Protein AF-A0ABD2MQ27-F1 (afdb_monomer_lite)

pLDDT: mean 92.18, std 5.25, range [60.75, 96.31]

Sequence (114 aa):
MDTLLSDQLNEWDAKPPVPSKAFRNISRHIIKLHEAVSSVLPSDQVSYLYETVHKNFKSALRAQLMKLNIQNNGGPQHGLVTTEITFYLQTMLMLNTLPEDTLTNKYMEDIWQR

Radius of gyration: 13.83 Å; chains: 1; bounding box: 38×23×35 Å

Foldseek 3Di:
DLVLLLVLLLPDDQDDDPPDPSLVVLLVVLVVVLVVPVVPDDLVVLLVVVVVVVVSNLVSNLVSCVVNVPAPPPDSSVVSVLRSLLSNLVSVVVSVSYDNVCSDPVVSVCSRPD

Structure (mmCIF, N/CA/C/O backbone):
data_AF-A0ABD2MQ27-F1
#
_entry.id   AF-A0ABD2MQ27-F1
#
loop_
_atom_site.group_PDB
_atom_site.id
_atom_site.type_symbol
_atom_site.label_atom_id
_atom_site.label_alt_id
_atom_site.label_comp_id
_atom_site.label_asym_id
_atom_site.label_entity_id
_atom_site.label_seq_id
_atom_site.pdbx_PDB_ins_code
_atom_site.Cartn_x
_atom_site.Cartn_y
_atom_site.Cartn_z
_atom_site.occupancy
_atom_site.B_iso_or_equiv
_atom_site.auth_seq_id
_atom_site.auth_comp_id
_atom_site.auth_asym_id
_atom_site.auth_atom_id
_atom_site.pdbx_PDB_model_num
ATOM 1 N N . MET A 1 1 ? -8.998 -11.195 1.216 1.00 60.75 1 MET A N 1
ATOM 2 C CA . MET A 1 1 ? -8.241 -9.955 0.933 1.00 60.75 1 MET A CA 1
ATOM 3 C C . MET A 1 1 ? -6.822 -10.255 0.493 1.00 60.75 1 MET A C 1
ATOM 5 O O . MET A 1 1 ? -6.407 -9.694 -0.507 1.00 60.75 1 MET A O 1
ATOM 9 N N . ASP A 1 2 ? -6.117 -11.157 1.175 1.00 68.50 2 ASP A N 1
ATOM 10 C CA . ASP A 1 2 ? -4.737 -11.516 0.826 1.00 68.50 2 ASP A CA 1
ATOM 11 C C . ASP A 1 2 ? -4.567 -12.010 -0.624 1.00 68.50 2 ASP A C 1
ATOM 13 O O . ASP A 1 2 ? -3.733 -11.506 -1.373 1.00 68.50 2 ASP A O 1
ATOM 17 N N . THR A 1 3 ? -5.457 -12.905 -1.065 1.00 76.31 3 THR A N 1
ATOM 18 C CA . THR A 1 3 ? -5.507 -13.396 -2.451 1.00 76.31 3 THR A CA 1
ATOM 19 C C . THR A 1 3 ? -5.788 -12.277 -3.452 1.00 76.31 3 THR A C 1
ATOM 21 O O . THR A 1 3 ? -5.048 -12.113 -4.406 1.00 76.31 3 THR A O 1
ATOM 24 N N . LEU A 1 4 ? -6.782 -11.425 -3.185 1.00 84.06 4 LEU A N 1
ATOM 25 C CA . LEU A 1 4 ? -7.156 -10.330 -4.084 1.00 84.06 4 LEU A CA 1
ATOM 26 C C . LEU A 1 4 ? -6.034 -9.297 -4.274 1.00 84.06 4 LEU A C 1
ATOM 28 O O . LEU A 1 4 ? -5.813 -8.836 -5.392 1.00 84.06 4 LEU A O 1
ATOM 32 N N . LEU A 1 5 ? -5.353 -8.902 -3.193 1.00 84.81 5 LEU A N 1
ATOM 33 C CA . LEU A 1 5 ? -4.220 -7.974 -3.270 1.00 84.81 5 LEU A CA 1
ATOM 34 C C . LEU A 1 5 ? -3.080 -8.592 -4.076 1.00 84.81 5 LEU A C 1
ATOM 36 O O . LEU A 1 5 ? -2.540 -7.945 -4.973 1.00 84.81 5 LEU A O 1
ATOM 40 N N . SER A 1 6 ? -2.770 -9.853 -3.779 1.00 84.50 6 SER A N 1
ATOM 41 C CA . SER A 1 6 ? -1.743 -10.617 -4.479 1.00 84.50 6 SER A CA 1
ATOM 42 C C . SER A 1 6 ? -2.061 -10.758 -5.965 1.00 84.50 6 SER A C 1
ATOM 44 O O . SER A 1 6 ? -1.178 -10.542 -6.783 1.00 84.50 6 SER A O 1
ATOM 46 N N . ASP A 1 7 ? -3.312 -11.030 -6.339 1.00 89.94 7 ASP A N 1
ATOM 47 C CA . ASP A 1 7 ? -3.736 -11.161 -7.737 1.00 89.94 7 ASP A CA 1
ATOM 48 C C . ASP A 1 7 ? -3.592 -9.836 -8.497 1.00 89.94 7 ASP A C 1
ATOM 50 O O . ASP A 1 7 ? -2.981 -9.794 -9.565 1.00 89.94 7 ASP A O 1
ATOM 54 N N . GLN A 1 8 ? -4.086 -8.727 -7.927 1.00 90.50 8 GLN A N 1
ATOM 55 C CA . GLN A 1 8 ? -3.963 -7.408 -8.561 1.00 90.50 8 GLN A CA 1
ATOM 56 C C . GLN A 1 8 ? -2.500 -6.979 -8.725 1.00 90.50 8 GLN A C 1
ATOM 58 O O . GLN A 1 8 ? -2.156 -6.371 -9.738 1.00 90.50 8 GLN A O 1
ATOM 63 N N . LEU A 1 9 ? -1.644 -7.274 -7.743 1.00 92.69 9 LEU A N 1
ATOM 64 C CA . LEU A 1 9 ? -0.225 -6.925 -7.797 1.00 92.69 9 LEU A CA 1
ATOM 65 C C . LEU A 1 9 ? 0.573 -7.876 -8.693 1.00 92.69 9 LEU A C 1
ATOM 67 O O . LEU A 1 9 ? 1.453 -7.413 -9.406 1.00 92.69 9 LEU A O 1
ATOM 71 N N . ASN A 1 10 ? 0.242 -9.165 -8.744 1.00 90.69 10 ASN A N 1
ATOM 72 C CA . ASN A 1 10 ? 0.916 -10.134 -9.614 1.00 90.69 10 ASN A CA 1
ATOM 73 C C . ASN A 1 10 ? 0.790 -9.786 -11.103 1.00 90.69 10 ASN A C 1
ATOM 75 O O . ASN A 1 10 ? 1.725 -10.044 -11.872 1.00 90.69 10 ASN A O 1
ATOM 79 N N . GLU A 1 11 ? -0.352 -9.214 -11.491 1.00 90.06 11 GLU A N 1
ATOM 80 C CA . GLU A 1 11 ? -0.648 -8.732 -12.845 1.00 90.06 11 GLU A CA 1
ATOM 81 C C . GLU A 1 11 ? -0.168 -7.293 -13.101 1.00 90.06 11 GLU A C 1
ATOM 83 O O . GLU A 1 11 ? -0.193 -6.823 -14.242 1.00 90.06 11 GLU A O 1
ATOM 88 N N . TRP A 1 12 ? 0.247 -6.568 -12.059 1.00 95.06 12 TRP A N 1
ATOM 89 C CA . TRP A 1 12 ? 0.686 -5.181 -12.180 1.00 95.06 12 TRP A CA 1
ATOM 90 C C . TRP A 1 12 ? 2.079 -5.076 -12.807 1.00 95.06 12 TRP A C 1
ATOM 92 O O . TRP A 1 12 ? 2.965 -5.895 -12.571 1.00 95.06 12 TRP A O 1
ATOM 102 N N . ASP A 1 13 ? 2.272 -4.013 -13.582 1.00 92.00 13 ASP A N 1
ATOM 103 C CA . ASP A 1 13 ? 3.518 -3.672 -14.257 1.00 92.00 13 ASP A CA 1
ATOM 104 C C . ASP A 1 13 ? 3.788 -2.171 -14.077 1.00 92.00 13 ASP A C 1
ATOM 106 O O . ASP A 1 13 ? 2.857 -1.357 -14.104 1.00 92.00 13 ASP A O 1
ATOM 110 N N . ALA A 1 14 ? 5.054 -1.799 -13.896 1.00 91.81 14 ALA A N 1
ATOM 111 C CA . ALA A 1 14 ? 5.469 -0.434 -13.581 1.00 91.81 14 ALA A CA 1
ATOM 112 C C . ALA A 1 14 ? 5.524 0.431 -14.845 1.00 91.81 14 ALA A C 1
ATOM 114 O O . ALA A 1 14 ? 6.599 0.757 -15.356 1.00 91.81 14 ALA A O 1
ATOM 115 N N . LYS A 1 15 ? 4.349 0.812 -15.352 1.00 92.50 15 LYS A N 1
ATOM 116 C CA . LYS A 1 15 ? 4.204 1.662 -16.539 1.00 92.50 15 LYS A CA 1
ATOM 117 C C . LYS A 1 15 ? 3.041 2.653 -16.424 1.00 92.50 15 LYS A C 1
ATOM 119 O O . LYS A 1 15 ? 2.069 2.375 -15.723 1.00 92.50 15 LYS A O 1
ATOM 124 N N . PRO A 1 16 ? 3.095 3.787 -17.146 1.00 90.44 16 PRO A N 1
ATOM 125 C CA . PRO A 1 16 ? 1.963 4.700 -17.258 1.00 90.44 16 PRO A CA 1
ATOM 126 C C . PRO A 1 16 ? 0.720 4.041 -17.888 1.00 90.44 16 PRO A C 1
ATOM 128 O O . PRO A 1 16 ? 0.856 3.121 -18.701 1.00 90.44 16 PRO A O 1
ATOM 131 N N . PRO A 1 17 ? -0.492 4.551 -17.596 1.00 93.50 17 PRO A N 1
ATOM 132 C CA . PRO A 1 17 ? -0.786 5.683 -16.712 1.00 93.50 17 PRO A CA 1
ATOM 133 C C . PRO A 1 17 ? -0.794 5.297 -15.223 1.00 93.50 17 PRO A C 1
ATOM 135 O O . PRO A 1 17 ? -1.209 4.197 -14.864 1.00 93.50 17 PRO A O 1
ATOM 138 N N . VAL A 1 18 ? -0.414 6.247 -14.364 1.00 90.56 18 VAL A N 1
ATOM 139 C CA . VAL A 1 18 ? -0.510 6.146 -12.897 1.00 90.56 18 VAL A CA 1
ATOM 140 C C . VAL A 1 18 ? -1.630 7.082 -12.409 1.00 90.56 18 VAL A C 1
ATOM 142 O O . VAL A 1 18 ? -1.690 8.216 -12.888 1.00 90.56 18 VAL A O 1
ATOM 145 N N . PRO A 1 19 ? -2.534 6.649 -11.507 1.00 93.44 19 PRO A N 1
ATOM 146 C CA . PRO A 1 19 ? -2.564 5.341 -10.855 1.00 93.44 19 PRO A CA 1
ATOM 147 C C . PRO A 1 19 ? -3.010 4.218 -11.797 1.00 93.44 19 PRO A C 1
ATOM 149 O O . PRO A 1 19 ? -3.988 4.341 -12.556 1.00 93.44 19 PRO A O 1
ATOM 152 N N . SER A 1 20 ? -2.311 3.088 -11.737 1.00 96.00 20 SER A N 1
ATOM 153 C CA . SER A 1 20 ? -2.636 1.933 -12.569 1.00 96.00 20 SER A CA 1
ATOM 154 C C . SER A 1 20 ? -4.017 1.374 -12.233 1.00 96.00 20 SER A C 1
ATOM 156 O O . SER A 1 20 ? -4.646 1.675 -11.213 1.00 96.00 20 SER A O 1
ATOM 158 N N . LYS A 1 21 ? -4.531 0.530 -13.130 1.00 94.62 21 LYS A N 1
ATOM 159 C CA . LYS A 1 21 ? -5.794 -0.179 -12.898 1.00 94.62 21 LYS A CA 1
ATOM 160 C C . LYS A 1 21 ? -5.729 -1.037 -11.628 1.00 94.62 21 LYS A C 1
ATOM 162 O O . LYS A 1 21 ? -6.706 -1.059 -10.885 1.00 94.62 21 LYS A O 1
ATOM 167 N N . ALA A 1 22 ? -4.591 -1.687 -11.374 1.00 95.00 22 ALA A N 1
ATOM 168 C CA . ALA A 1 22 ? -4.380 -2.515 -10.190 1.00 95.00 22 ALA A CA 1
ATOM 169 C C . ALA A 1 22 ? -4.507 -1.689 -8.904 1.00 95.00 22 ALA A C 1
ATOM 171 O O . ALA A 1 22 ? -5.352 -1.995 -8.067 1.00 95.00 22 ALA A O 1
ATOM 172 N N . PHE A 1 23 ? -3.770 -0.581 -8.789 1.00 95.75 23 PHE A N 1
ATOM 173 C CA . PHE A 1 23 ? -3.823 0.285 -7.608 1.00 95.75 23 PHE A CA 1
ATOM 174 C C . PHE A 1 23 ? -5.200 0.926 -7.410 1.00 95.75 23 PHE A C 1
ATOM 176 O O . PHE A 1 23 ? -5.728 0.921 -6.300 1.00 95.75 23 PHE A O 1
ATOM 183 N N . ARG A 1 24 ? -5.863 1.371 -8.486 1.00 95.50 24 ARG A N 1
ATOM 184 C CA . ARG A 1 24 ? -7.257 1.849 -8.411 1.00 95.50 24 ARG A CA 1
ATOM 185 C C . ARG A 1 24 ? -8.226 0.775 -7.914 1.00 95.50 24 ARG A C 1
ATOM 187 O O . ARG A 1 24 ? -9.142 1.083 -7.152 1.00 95.50 24 ARG A O 1
ATOM 194 N N . ASN A 1 25 ? -8.059 -0.472 -8.350 1.00 95.06 25 ASN A N 1
ATOM 195 C CA . ASN A 1 25 ? -8.886 -1.586 -7.892 1.00 95.06 25 ASN A CA 1
ATOM 196 C C . ASN A 1 25 ? -8.617 -1.920 -6.423 1.00 95.06 25 ASN A C 1
ATOM 198 O O . ASN A 1 25 ? -9.574 -2.110 -5.675 1.00 95.06 25 ASN A O 1
ATOM 202 N N . ILE A 1 26 ? -7.349 -1.957 -6.010 1.00 95.12 26 ILE A N 1
ATOM 203 C CA . ILE A 1 26 ? -6.940 -2.165 -4.616 1.00 95.12 26 ILE A CA 1
ATOM 204 C C . ILE A 1 26 ? -7.579 -1.096 -3.724 1.00 95.12 26 ILE A C 1
ATOM 206 O O . ILE A 1 26 ? -8.342 -1.447 -2.826 1.00 95.12 26 ILE A O 1
ATOM 210 N N . SER A 1 27 ? -7.384 0.190 -4.033 1.00 95.25 27 SER A N 1
ATOM 211 C CA . SER A 1 27 ? -7.991 1.301 -3.289 1.00 95.25 27 SER A CA 1
ATOM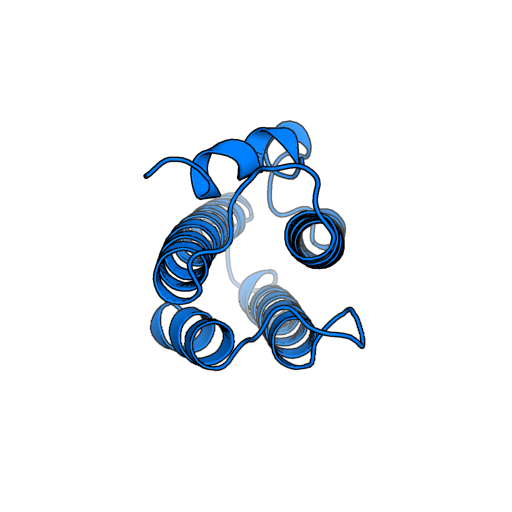 212 C C . SER A 1 27 ? -9.514 1.186 -3.208 1.00 95.25 27 SER A C 1
ATOM 214 O O . SER A 1 27 ? -10.089 1.340 -2.133 1.00 95.25 27 SER A O 1
ATOM 216 N N . ARG A 1 28 ? -10.187 0.838 -4.314 1.00 95.25 28 ARG A N 1
ATOM 217 C CA . ARG A 1 28 ? -11.647 0.643 -4.321 1.00 95.25 28 ARG A CA 1
ATOM 218 C C . ARG A 1 28 ? -12.085 -0.475 -3.373 1.00 95.25 28 ARG A C 1
ATOM 220 O O . ARG A 1 28 ? -13.091 -0.323 -2.688 1.00 95.25 28 ARG A O 1
ATOM 227 N N . HIS A 1 29 ? -11.379 -1.603 -3.353 1.00 94.44 29 HIS A N 1
ATOM 228 C CA . HIS A 1 29 ? -11.724 -2.714 -2.464 1.00 94.44 29 HIS A CA 1
ATOM 229 C C . HIS A 1 29 ? -11.479 -2.376 -0.996 1.00 94.44 29 HIS A C 1
ATOM 231 O O . HIS A 1 29 ? -12.267 -2.790 -0.152 1.00 94.44 29 HIS A O 1
ATOM 237 N N . ILE A 1 30 ? -10.436 -1.603 -0.703 1.00 94.38 30 ILE A N 1
ATOM 238 C CA . ILE A 1 30 ? -10.154 -1.113 0.646 1.00 94.38 30 ILE A CA 1
ATOM 239 C C . ILE A 1 30 ? -11.284 -0.189 1.114 1.00 94.38 30 ILE A C 1
ATOM 241 O O . ILE A 1 30 ? -11.870 -0.442 2.158 1.00 94.38 30 ILE A O 1
ATOM 245 N N . ILE A 1 31 ? -11.690 0.796 0.307 1.00 95.62 31 ILE A N 1
ATOM 246 C CA . ILE A 1 31 ? -12.819 1.683 0.647 1.00 95.62 31 ILE A CA 1
ATOM 247 C C . ILE A 1 31 ? -14.098 0.873 0.907 1.00 95.62 31 ILE A C 1
ATOM 249 O O . ILE A 1 31 ? -14.742 1.046 1.937 1.00 95.62 31 ILE A O 1
ATOM 253 N N . LYS A 1 32 ? -14.433 -0.079 0.028 1.00 94.44 32 LYS A N 1
ATOM 254 C CA . LYS A 1 32 ? -15.615 -0.939 0.212 1.00 94.44 32 LYS A CA 1
ATOM 255 C C . LYS A 1 32 ? -15.540 -1.804 1.466 1.00 94.44 32 LYS A C 1
ATOM 257 O O . LYS A 1 32 ? -16.559 -2.047 2.106 1.00 94.44 32 LYS A O 1
ATOM 262 N N . LEU A 1 33 ? -14.347 -2.289 1.815 1.00 94.19 33 LEU A N 1
ATOM 263 C CA . LEU A 1 33 ? -14.145 -2.999 3.071 1.00 94.19 33 LEU A CA 1
ATOM 264 C C . LEU A 1 33 ? -14.457 -2.070 4.244 1.00 94.19 33 LEU A C 1
ATOM 266 O O . LEU A 1 33 ? -15.193 -2.481 5.132 1.00 94.19 33 LEU A O 1
ATOM 270 N N . HIS A 1 34 ? -13.957 -0.828 4.227 1.00 95.06 34 HIS A N 1
ATOM 271 C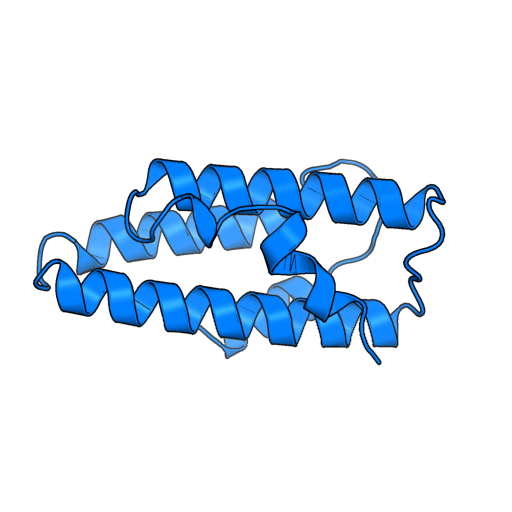 CA . HIS A 1 34 ? -14.240 0.168 5.265 1.00 95.06 34 HIS A CA 1
ATOM 272 C C . HIS A 1 34 ? -15.740 0.390 5.443 1.00 95.06 34 HIS A C 1
ATOM 274 O O . HIS A 1 34 ? -16.249 0.296 6.556 1.00 95.06 34 HIS A O 1
ATOM 280 N N . GLU A 1 35 ? -16.450 0.644 4.345 1.00 94.56 35 GLU A N 1
ATOM 281 C CA . GLU A 1 35 ? -17.900 0.864 4.341 1.00 94.56 35 GLU A CA 1
ATOM 282 C C . GLU A 1 35 ? -18.653 -0.325 4.958 1.00 94.56 35 GLU A C 1
ATOM 284 O O . GLU A 1 35 ? -19.597 -0.135 5.723 1.00 94.56 35 GLU A O 1
ATOM 289 N N . ALA A 1 36 ? -18.201 -1.551 4.675 1.00 93.69 36 ALA A N 1
ATOM 290 C CA . ALA A 1 36 ? -18.828 -2.768 5.175 1.00 93.69 36 ALA A CA 1
ATOM 291 C C . ALA A 1 36 ? -18.534 -3.050 6.657 1.00 93.69 36 ALA A C 1
ATOM 293 O O . ALA A 1 36 ? -19.406 -3.570 7.351 1.00 93.69 36 ALA A O 1
ATOM 294 N N . VAL A 1 37 ? -17.323 -2.751 7.147 1.00 93.62 37 VAL A N 1
ATOM 295 C CA . VAL A 1 37 ? -16.910 -3.145 8.509 1.00 93.62 37 VAL A CA 1
ATOM 296 C C . VAL A 1 37 ? -17.016 -2.031 9.545 1.00 93.62 37 VAL A C 1
ATOM 298 O O . VAL A 1 37 ? -17.237 -2.336 10.713 1.00 93.62 37 VAL A O 1
ATOM 301 N N . SER A 1 38 ? -16.890 -0.760 9.154 1.00 91.62 38 SER A N 1
ATOM 302 C CA . SER A 1 38 ? -16.848 0.378 10.096 1.00 91.62 38 SER A CA 1
ATOM 303 C C . SER A 1 38 ? -18.150 0.581 10.874 1.00 91.62 38 SER A C 1
ATOM 305 O O . SER A 1 38 ? -18.129 1.114 11.977 1.00 91.62 38 SER A O 1
ATOM 307 N N . SER A 1 39 ? -19.279 0.132 10.322 1.00 90.75 39 SER A N 1
ATOM 308 C CA . SER A 1 39 ? -20.593 0.196 10.974 1.00 90.75 39 SER A CA 1
ATOM 309 C C . SER A 1 39 ? -20.899 -1.006 11.873 1.00 90.75 39 SER A C 1
ATOM 311 O O . SER A 1 39 ? -21.854 -0.959 12.646 1.00 90.75 39 SER A O 1
ATOM 313 N N . VAL A 1 40 ? -20.111 -2.081 11.771 1.00 94.62 40 VAL A N 1
ATOM 314 C CA . VAL A 1 40 ? -20.379 -3.367 12.435 1.00 94.62 40 VAL A CA 1
ATOM 315 C C . VAL A 1 40 ? -19.335 -3.682 13.502 1.00 94.62 40 VAL A C 1
ATOM 317 O O . VAL A 1 40 ? -19.666 -4.272 14.530 1.00 94.62 40 VAL A O 1
ATOM 320 N N . LEU A 1 41 ? -18.075 -3.308 13.270 1.00 94.25 41 LEU A N 1
ATOM 321 C CA . LEU A 1 41 ? -16.956 -3.618 14.153 1.00 94.25 41 LEU A CA 1
ATOM 322 C C . LEU A 1 41 ? -16.541 -2.399 14.993 1.00 94.25 41 LEU A C 1
ATOM 324 O O . LEU A 1 41 ? -16.594 -1.270 14.506 1.00 94.25 41 LEU A O 1
ATOM 328 N N . PRO A 1 42 ? -16.059 -2.610 16.232 1.00 95.19 42 PRO A N 1
ATOM 329 C CA . PRO A 1 42 ? -15.407 -1.563 17.015 1.00 95.19 42 PRO A CA 1
ATOM 330 C C . PRO A 1 42 ? -14.176 -0.992 16.301 1.00 95.19 42 PRO A C 1
ATOM 332 O O . PRO A 1 42 ? -13.486 -1.717 15.579 1.00 95.19 42 PRO A O 1
ATOM 335 N N . SER A 1 43 ? -13.847 0.273 16.581 1.00 91.31 43 SER A N 1
ATOM 336 C CA . SER A 1 43 ? -12.704 0.979 15.979 1.00 91.31 43 SER A CA 1
ATOM 337 C C . SER A 1 43 ? -11.405 0.183 16.059 1.00 91.31 43 SER A C 1
ATOM 339 O O . SER A 1 43 ? -10.712 0.047 15.060 1.00 91.31 43 SER A O 1
ATOM 341 N N . ASP A 1 44 ? -11.112 -0.420 17.210 1.00 93.06 44 ASP A N 1
ATOM 342 C CA . ASP A 1 44 ? -9.852 -1.136 17.433 1.00 93.06 44 ASP A CA 1
ATOM 343 C C . ASP A 1 44 ? -9.731 -2.382 16.543 1.00 93.06 44 ASP A C 1
ATOM 345 O O . ASP A 1 44 ? -8.649 -2.711 16.055 1.00 93.06 44 ASP A O 1
ATOM 349 N N . GLN A 1 45 ? -10.856 -3.055 16.276 1.00 94.31 45 GLN A N 1
ATOM 350 C CA . GLN A 1 45 ? -10.894 -4.207 15.374 1.00 94.31 45 GLN A CA 1
ATOM 351 C C . GLN A 1 45 ? -10.758 -3.781 13.912 1.00 94.31 45 GLN A C 1
ATOM 353 O O . GLN A 1 45 ? -10.094 -4.472 13.136 1.00 94.31 45 GLN A O 1
ATOM 358 N N . VAL A 1 46 ? -11.345 -2.639 13.539 1.00 94.94 46 VAL A N 1
ATOM 359 C CA . VAL A 1 46 ? -11.145 -2.044 12.212 1.00 94.94 46 VAL A CA 1
ATOM 360 C C . VAL A 1 46 ? -9.670 -1.691 12.030 1.00 94.94 46 VAL A C 1
ATOM 362 O O . VAL A 1 46 ? -9.070 -2.118 11.047 1.00 94.94 46 VAL A O 1
ATOM 365 N N . SER A 1 47 ? -9.043 -1.018 12.994 1.00 94.50 47 SER A N 1
ATOM 366 C CA . SER A 1 47 ? -7.619 -0.675 12.936 1.00 94.50 47 SER A CA 1
ATOM 367 C C . SER A 1 47 ? -6.731 -1.911 12.776 1.00 94.50 47 SER A C 1
ATOM 369 O O . SER A 1 47 ? -5.893 -1.957 11.875 1.00 94.50 47 SER A O 1
ATOM 371 N N . TYR A 1 48 ? -6.961 -2.963 13.569 1.00 94.25 48 TYR A N 1
ATOM 372 C CA . TYR A 1 48 ? -6.211 -4.222 13.465 1.00 94.25 48 TYR A CA 1
ATOM 373 C C . TYR A 1 48 ? -6.372 -4.909 12.096 1.00 94.25 48 TYR A C 1
ATOM 375 O O . TYR A 1 48 ? -5.409 -5.416 11.505 1.00 94.25 48 TYR A O 1
ATOM 383 N N . LEU A 1 49 ? -7.592 -4.903 11.551 1.00 94.62 49 LEU A N 1
ATOM 384 C CA . LEU A 1 49 ? -7.865 -5.430 10.217 1.00 94.62 49 LEU A CA 1
ATOM 385 C C . LEU A 1 49 ? -7.087 -4.653 9.147 1.00 94.62 49 LEU A C 1
ATOM 387 O O . LEU A 1 49 ? -6.470 -5.260 8.269 1.00 94.62 49 LEU A O 1
ATOM 391 N N . TYR A 1 50 ? -7.083 -3.325 9.233 1.00 95.25 50 TYR A N 1
ATOM 392 C CA . TYR A 1 50 ? -6.374 -2.461 8.291 1.00 95.25 50 TYR A CA 1
ATOM 393 C C . TYR A 1 50 ? -4.857 -2.578 8.408 1.00 95.25 50 TYR A C 1
ATOM 395 O O . TYR A 1 50 ? -4.170 -2.538 7.389 1.00 95.25 50 TYR A O 1
ATOM 403 N N . GLU A 1 51 ? -4.330 -2.810 9.608 1.00 94.81 51 GLU A N 1
ATOM 404 C CA . GLU A 1 51 ? -2.911 -3.099 9.814 1.00 94.81 51 GLU A CA 1
ATOM 405 C C . GLU A 1 51 ? -2.515 -4.397 9.094 1.00 94.81 51 GLU A C 1
ATOM 407 O O . GLU A 1 51 ? -1.493 -4.455 8.408 1.00 94.81 51 GLU A O 1
ATOM 412 N N . THR A 1 52 ? -3.363 -5.425 9.182 1.00 94.12 52 THR A N 1
ATOM 413 C CA . THR A 1 52 ? -3.163 -6.701 8.480 1.00 94.12 52 THR A CA 1
ATOM 414 C C . THR A 1 52 ? -3.222 -6.517 6.962 1.00 94.12 52 THR A C 1
ATOM 416 O O . THR A 1 52 ? -2.340 -6.988 6.244 1.00 94.12 52 THR A O 1
ATOM 419 N N . VAL A 1 53 ? -4.213 -5.776 6.457 1.00 94.31 53 VAL A N 1
ATOM 420 C CA . VAL A 1 53 ? -4.320 -5.431 5.027 1.00 94.31 53 VAL A CA 1
ATOM 421 C C . VAL A 1 53 ? -3.074 -4.681 4.553 1.00 94.31 53 VAL A C 1
ATOM 423 O O . VAL A 1 53 ? -2.530 -5.004 3.496 1.00 94.31 53 VAL A O 1
ATOM 426 N N . HIS A 1 54 ? -2.590 -3.720 5.341 1.00 94.75 54 HIS A N 1
ATOM 427 C CA . HIS A 1 54 ? -1.415 -2.926 5.007 1.00 94.75 54 HIS A CA 1
ATOM 428 C C . HIS A 1 54 ? -0.135 -3.772 4.961 1.00 94.75 54 HIS A C 1
ATOM 430 O O . HIS A 1 54 ? 0.631 -3.672 4.001 1.00 94.75 54 HIS A O 1
ATOM 436 N N . LYS A 1 55 ? 0.067 -4.669 5.934 1.00 93.88 55 LYS A N 1
ATOM 437 C CA . LYS A 1 55 ? 1.184 -5.632 5.936 1.00 93.88 55 LYS A CA 1
ATOM 438 C C . LYS A 1 55 ? 1.149 -6.553 4.717 1.00 93.88 55 LYS A C 1
ATOM 440 O O . LYS A 1 55 ? 2.171 -6.724 4.051 1.00 93.88 55 LYS A O 1
ATOM 445 N N . ASN A 1 56 ? -0.020 -7.096 4.382 1.00 93.69 56 ASN A N 1
ATOM 446 C CA . ASN A 1 56 ? -0.167 -7.984 3.228 1.00 93.69 56 ASN A CA 1
ATOM 447 C C . ASN A 1 56 ? 0.091 -7.248 1.911 1.00 93.69 56 ASN A C 1
ATOM 449 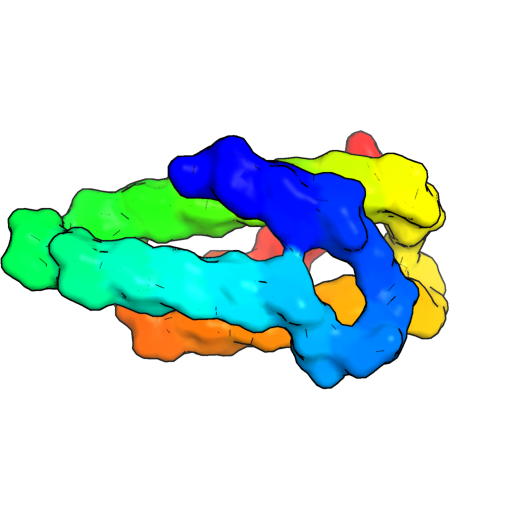O O . ASN A 1 56 ? 0.792 -7.769 1.046 1.00 93.69 56 ASN A O 1
ATOM 453 N N . PHE A 1 57 ? -0.399 -6.012 1.778 1.00 94.81 57 PHE A N 1
ATOM 454 C CA . PHE A 1 57 ? -0.097 -5.162 0.628 1.00 94.81 57 PHE A CA 1
ATOM 455 C C . PHE A 1 57 ? 1.414 -4.955 0.455 1.00 94.81 57 PHE A C 1
ATOM 457 O O . PHE A 1 57 ? 1.932 -5.156 -0.641 1.00 94.81 57 PHE A O 1
ATOM 464 N N . LYS A 1 58 ? 2.133 -4.612 1.532 1.00 94.81 58 LYS A N 1
ATOM 465 C CA . LYS A 1 58 ? 3.595 -4.433 1.500 1.00 94.81 58 LYS A CA 1
ATOM 466 C C . LYS A 1 58 ? 4.316 -5.709 1.074 1.00 94.81 58 LYS A C 1
ATOM 468 O O . LYS A 1 58 ? 5.185 -5.653 0.208 1.00 94.81 58 LYS A O 1
ATOM 473 N N . SER A 1 59 ? 3.925 -6.848 1.646 1.00 94.00 59 SER A N 1
ATOM 474 C CA . SER A 1 59 ? 4.479 -8.163 1.309 1.00 94.00 59 SER A CA 1
ATOM 475 C C . SER A 1 59 ? 4.289 -8.500 -0.176 1.00 94.00 59 SER A C 1
ATOM 477 O O . SER A 1 59 ? 5.252 -8.812 -0.881 1.00 94.00 59 SER A O 1
ATOM 479 N N . ALA A 1 60 ? 3.062 -8.357 -0.681 1.00 94.12 60 ALA A N 1
ATOM 480 C CA . ALA A 1 60 ? 2.730 -8.643 -2.072 1.00 94.12 60 ALA A CA 1
ATOM 481 C C . ALA A 1 60 ? 3.422 -7.675 -3.046 1.00 94.12 60 ALA A C 1
ATOM 483 O O . ALA A 1 60 ? 3.942 -8.099 -4.080 1.00 94.12 60 ALA A O 1
ATOM 484 N N . LEU A 1 61 ? 3.491 -6.384 -2.703 1.00 95.38 61 LEU A N 1
ATOM 485 C CA . LEU A 1 61 ? 4.176 -5.385 -3.519 1.00 95.38 61 LEU A CA 1
ATOM 486 C C . LEU A 1 61 ? 5.671 -5.694 -3.597 1.00 95.38 61 LEU A C 1
ATOM 488 O O . LEU A 1 61 ? 6.222 -5.748 -4.692 1.00 95.38 61 LEU A O 1
ATOM 492 N N . ARG A 1 62 ? 6.314 -5.977 -2.461 1.00 95.19 62 ARG A N 1
ATOM 493 C CA . ARG A 1 62 ? 7.720 -6.396 -2.404 1.00 95.19 62 ARG A CA 1
ATOM 494 C C . ARG A 1 62 ? 7.988 -7.608 -3.297 1.00 95.19 62 ARG A C 1
ATOM 496 O O . ARG A 1 62 ? 8.920 -7.574 -4.100 1.00 95.19 62 ARG A O 1
ATOM 503 N N . ALA A 1 63 ? 7.161 -8.650 -3.207 1.00 94.31 63 ALA A N 1
ATOM 504 C CA . ALA A 1 63 ? 7.292 -9.837 -4.051 1.00 94.31 63 ALA A CA 1
ATOM 505 C C . ALA A 1 63 ? 7.214 -9.491 -5.550 1.00 94.31 63 ALA A C 1
ATOM 507 O O . ALA A 1 63 ? 8.031 -9.968 -6.344 1.00 94.31 63 ALA A O 1
ATOM 508 N N . GLN A 1 64 ? 6.292 -8.606 -5.937 1.00 95.38 64 GLN A N 1
ATOM 509 C CA . GLN A 1 64 ? 6.162 -8.168 -7.325 1.00 95.38 64 GLN A CA 1
ATOM 510 C C . GLN A 1 64 ? 7.350 -7.317 -7.794 1.00 95.38 64 GLN A C 1
ATOM 512 O O . GLN A 1 64 ? 7.839 -7.511 -8.907 1.00 95.38 64 GLN A O 1
ATOM 517 N N . LEU A 1 65 ? 7.860 -6.409 -6.956 1.00 95.38 65 LEU A N 1
ATOM 518 C CA . LEU A 1 65 ? 9.051 -5.613 -7.274 1.00 95.38 65 LEU A CA 1
ATOM 519 C C . LEU A 1 65 ? 10.268 -6.511 -7.519 1.00 95.38 65 LEU A C 1
ATOM 521 O O . LEU A 1 65 ? 11.007 -6.288 -8.479 1.00 95.38 65 LEU A O 1
ATOM 525 N N . MET A 1 66 ? 10.443 -7.565 -6.711 1.00 94.31 66 MET A N 1
ATOM 526 C CA . MET A 1 66 ? 11.496 -8.561 -6.933 1.00 94.31 66 MET A CA 1
ATOM 527 C C . MET A 1 66 ? 11.303 -9.317 -8.249 1.00 94.31 66 MET A C 1
ATOM 529 O O . MET A 1 66 ? 12.256 -9.450 -9.016 1.00 94.31 66 MET A O 1
ATOM 533 N N . LYS A 1 67 ? 10.078 -9.772 -8.536 1.00 94.88 67 LYS A N 1
ATOM 534 C CA . LYS A 1 67 ? 9.737 -10.494 -9.773 1.00 94.88 67 LYS A CA 1
ATOM 535 C C . LYS A 1 67 ? 10.025 -9.665 -11.027 1.00 94.88 67 LYS A C 1
ATOM 537 O O . LYS A 1 67 ? 10.527 -10.203 -12.009 1.00 94.88 67 LYS A O 1
ATOM 542 N N . LEU A 1 68 ? 9.736 -8.365 -10.988 1.00 94.69 68 LEU A N 1
ATOM 543 C CA . LEU A 1 68 ? 10.001 -7.425 -12.084 1.00 94.69 68 LEU A CA 1
ATOM 544 C C . LEU A 1 68 ? 11.435 -6.863 -12.070 1.00 94.69 68 LEU A C 1
ATOM 546 O O . LEU A 1 68 ? 11.796 -6.087 -12.951 1.00 94.69 68 LEU A O 1
ATOM 550 N N . ASN A 1 69 ? 12.249 -7.246 -11.079 1.00 94.62 69 ASN A N 1
ATOM 551 C CA . ASN A 1 69 ? 13.598 -6.735 -10.834 1.00 94.62 69 ASN A CA 1
ATOM 552 C C . ASN A 1 69 ? 13.670 -5.194 -10.770 1.00 94.62 69 ASN A C 1
ATOM 554 O O . ASN A 1 69 ? 14.644 -4.585 -11.218 1.00 94.62 69 ASN A 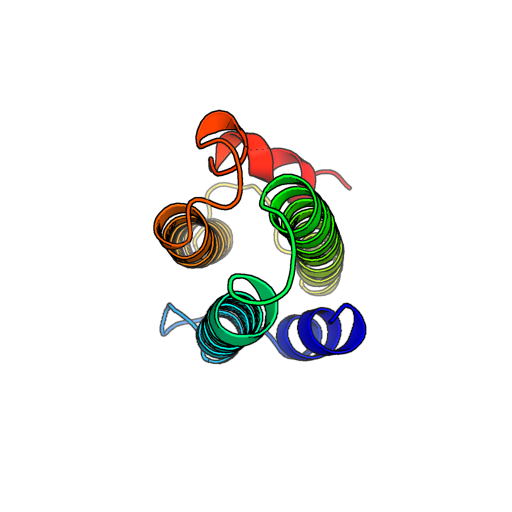O 1
ATOM 558 N N . ILE A 1 70 ? 12.646 -4.561 -10.194 1.00 94.56 70 ILE A N 1
ATOM 559 C CA . ILE A 1 70 ? 12.616 -3.113 -9.974 1.00 94.56 70 ILE A CA 1
ATOM 560 C C . ILE A 1 70 ? 13.446 -2.797 -8.730 1.00 94.56 70 ILE A C 1
ATOM 562 O O . ILE A 1 70 ? 13.320 -3.445 -7.692 1.00 94.56 70 ILE A O 1
ATOM 566 N N . GLN A 1 71 ? 14.320 -1.800 -8.842 1.00 91.38 71 GLN A N 1
ATOM 567 C CA . GLN A 1 71 ? 15.268 -1.428 -7.795 1.00 91.38 71 GLN A CA 1
ATOM 568 C C . GLN A 1 71 ? 14.963 -0.035 -7.249 1.00 91.38 71 GLN A C 1
ATOM 570 O O . GLN A 1 71 ? 14.519 0.846 -7.986 1.00 91.38 71 GLN A O 1
ATOM 575 N N . ASN A 1 72 ? 15.288 0.183 -5.974 1.00 91.56 72 ASN A N 1
ATOM 576 C CA . ASN A 1 72 ? 15.335 1.517 -5.385 1.00 91.56 72 ASN A CA 1
ATOM 577 C C . ASN A 1 72 ? 16.608 2.247 -5.846 1.00 91.56 72 ASN A C 1
ATOM 579 O O . ASN A 1 72 ? 17.601 2.323 -5.129 1.00 91.56 72 ASN A O 1
ATOM 583 N N . ASN A 1 73 ? 16.607 2.693 -7.102 1.00 89.75 73 ASN A N 1
ATOM 584 C CA . ASN A 1 73 ? 17.745 3.353 -7.747 1.00 89.75 73 ASN A CA 1
ATOM 585 C C . ASN A 1 73 ? 17.449 4.806 -8.156 1.00 89.75 73 ASN A C 1
ATOM 587 O O . ASN A 1 73 ? 18.232 5.407 -8.887 1.00 89.75 73 ASN A O 1
ATOM 591 N N . GLY A 1 74 ? 16.299 5.354 -7.748 1.00 89.12 74 GLY A N 1
ATOM 592 C CA . GLY A 1 74 ? 15.856 6.693 -8.150 1.00 89.12 74 GLY A CA 1
ATOM 593 C C . GLY A 1 74 ? 15.492 6.839 -9.636 1.00 89.12 74 GLY A C 1
ATOM 594 O O . GLY A 1 74 ? 15.224 7.950 -10.086 1.00 89.12 74 GLY A O 1
ATOM 595 N N . GLY A 1 75 ? 15.473 5.749 -10.409 1.00 92.56 75 GLY A N 1
ATOM 596 C CA . GLY A 1 75 ? 15.140 5.759 -11.832 1.00 92.56 75 GLY A CA 1
ATOM 597 C C . GLY A 1 75 ? 13.635 5.884 -12.126 1.00 92.56 75 GLY A C 1
ATOM 598 O O . GLY A 1 75 ? 12.809 5.942 -11.212 1.00 92.56 75 GLY A O 1
ATOM 599 N N . PRO A 1 76 ? 13.237 5.865 -13.412 1.00 92.94 76 PRO A N 1
ATOM 600 C CA . PRO A 1 76 ? 11.841 6.064 -13.814 1.00 92.94 76 PRO A CA 1
ATOM 601 C C . PRO A 1 76 ? 10.863 5.049 -13.205 1.00 92.94 76 PRO A C 1
ATOM 603 O O . PRO A 1 76 ? 9.793 5.427 -12.737 1.00 92.94 76 PRO A O 1
ATOM 606 N N . GLN A 1 77 ? 11.238 3.766 -13.157 1.00 93.75 77 GLN A N 1
ATOM 607 C CA . GLN A 1 77 ? 10.401 2.724 -12.550 1.00 93.75 77 GLN A CA 1
ATOM 608 C C . GLN A 1 77 ? 10.257 2.908 -11.036 1.00 93.75 77 GLN A C 1
ATOM 610 O O . GLN A 1 77 ? 9.163 2.721 -10.513 1.00 93.75 77 GLN A O 1
ATOM 615 N N . HIS A 1 78 ? 11.320 3.336 -10.344 1.00 94.06 78 HIS A N 1
ATOM 616 C CA . HIS A 1 78 ? 11.234 3.703 -8.932 1.00 94.06 78 HIS A CA 1
ATOM 617 C C . HIS A 1 78 ? 10.229 4.848 -8.732 1.00 94.06 78 HIS A C 1
ATOM 619 O O . HIS A 1 78 ? 9.317 4.723 -7.922 1.00 94.06 78 HIS A O 1
ATOM 625 N N . GLY A 1 79 ? 10.316 5.915 -9.536 1.00 94.31 79 GLY A N 1
ATOM 626 C CA . GLY A 1 79 ? 9.366 7.033 -9.476 1.00 94.31 79 GLY A CA 1
ATOM 627 C C . GLY A 1 79 ? 7.906 6.624 -9.725 1.00 94.31 79 GLY A C 1
ATOM 628 O O . GLY A 1 79 ? 7.001 7.125 -9.051 1.00 94.31 79 GLY A O 1
ATOM 629 N N . LEU A 1 80 ? 7.662 5.676 -10.639 1.00 95.12 80 LEU A N 1
ATOM 630 C CA . LEU A 1 80 ? 6.328 5.100 -10.856 1.00 95.12 80 LEU A CA 1
ATOM 631 C C . LEU A 1 80 ? 5.826 4.365 -9.608 1.00 95.12 80 LEU A C 1
ATOM 633 O O . LEU A 1 80 ? 4.705 4.617 -9.171 1.00 95.12 80 LEU A O 1
ATOM 637 N N . VAL A 1 81 ? 6.663 3.523 -8.996 1.00 95.56 81 VAL A N 1
ATOM 638 C CA . VAL A 1 81 ? 6.326 2.812 -7.752 1.00 95.56 81 VAL A CA 1
ATOM 639 C C . VAL A 1 81 ? 6.014 3.795 -6.623 1.00 95.56 81 VAL A C 1
ATOM 641 O O . VAL A 1 81 ? 4.989 3.653 -5.962 1.00 95.56 81 VAL A O 1
ATOM 644 N N . THR A 1 82 ? 6.836 4.830 -6.425 1.00 94.62 82 THR A N 1
ATOM 645 C CA . THR A 1 82 ? 6.602 5.857 -5.396 1.00 94.62 82 THR A CA 1
ATOM 646 C C . THR A 1 82 ? 5.271 6.582 -5.602 1.00 94.62 82 THR A C 1
ATOM 648 O O . THR A 1 82 ? 4.553 6.857 -4.638 1.00 94.62 82 THR A O 1
ATOM 651 N N . THR A 1 83 ? 4.906 6.874 -6.852 1.00 95.44 83 THR A N 1
ATOM 652 C CA . THR A 1 83 ? 3.640 7.553 -7.172 1.00 95.44 83 THR A CA 1
ATOM 653 C C . THR A 1 83 ? 2.438 6.648 -6.884 1.00 95.44 83 THR A C 1
ATOM 655 O O . THR A 1 83 ? 1.455 7.094 -6.293 1.00 95.44 83 THR A O 1
ATOM 658 N N . GLU A 1 84 ? 2.534 5.363 -7.227 1.00 96.25 84 GLU A N 1
ATOM 659 C CA . GLU A 1 84 ? 1.506 4.358 -6.927 1.00 96.25 84 GLU A CA 1
ATOM 660 C C . GLU A 1 84 ? 1.329 4.153 -5.413 1.00 96.25 84 GLU A C 1
ATOM 662 O O . GLU A 1 84 ? 0.207 4.147 -4.901 1.00 96.25 84 GLU A O 1
ATOM 667 N N . ILE A 1 85 ? 2.437 4.061 -4.671 1.00 95.62 85 ILE A N 1
ATOM 668 C CA . ILE A 1 85 ? 2.425 3.982 -3.204 1.00 95.62 85 ILE A CA 1
ATOM 669 C C . ILE A 1 85 ? 1.770 5.223 -2.611 1.00 95.62 85 ILE A C 1
ATOM 671 O O . ILE A 1 85 ? 0.906 5.099 -1.749 1.00 95.62 85 ILE A O 1
ATOM 675 N N . THR A 1 86 ? 2.130 6.411 -3.094 1.00 95.44 86 THR A N 1
ATOM 676 C CA . THR A 1 86 ? 1.546 7.668 -2.611 1.00 95.44 86 THR A CA 1
ATOM 677 C C . THR A 1 86 ? 0.028 7.674 -2.796 1.00 95.44 86 THR A C 1
ATOM 679 O O . THR A 1 86 ? -0.697 8.026 -1.867 1.00 95.44 86 THR A O 1
ATOM 682 N N . PHE A 1 87 ? -0.471 7.211 -3.945 1.00 95.94 87 PHE A N 1
ATOM 683 C CA . PHE A 1 87 ? -1.908 7.079 -4.194 1.00 95.94 87 PHE A CA 1
ATOM 684 C C . PHE A 1 87 ? -2.595 6.096 -3.223 1.00 95.94 87 PHE A C 1
ATOM 686 O O . PHE A 1 87 ? -3.660 6.387 -2.667 1.00 95.94 87 PHE A O 1
ATOM 693 N N . TYR A 1 88 ? -1.979 4.940 -2.977 1.00 96.31 88 TYR A N 1
ATOM 694 C CA . TYR A 1 88 ? -2.480 3.963 -2.009 1.00 96.31 88 TYR A CA 1
ATOM 695 C C . TYR A 1 88 ? -2.491 4.515 -0.571 1.00 96.31 88 TYR A C 1
ATOM 697 O O . TYR A 1 88 ? -3.497 4.391 0.128 1.00 96.31 88 TYR A O 1
ATOM 705 N N . LEU A 1 89 ? -1.412 5.171 -0.136 1.00 95.94 89 LEU A N 1
ATOM 706 C CA . LEU A 1 89 ? -1.304 5.758 1.202 1.00 95.94 89 LEU A CA 1
ATOM 707 C C . LEU A 1 89 ? -2.328 6.876 1.414 1.00 95.94 89 LEU A C 1
ATOM 709 O O . LEU A 1 89 ? -2.967 6.916 2.460 1.00 95.94 89 LEU A O 1
ATOM 713 N N . GLN A 1 90 ? -2.558 7.725 0.407 1.00 95.38 90 GLN A N 1
ATOM 714 C CA . GLN A 1 90 ? -3.630 8.725 0.443 1.00 95.38 90 GLN A CA 1
ATOM 715 C C . GLN A 1 90 ? -5.004 8.080 0.636 1.00 95.38 90 GLN A C 1
ATOM 717 O O . GLN A 1 90 ? -5.807 8.583 1.417 1.00 95.38 90 GLN A O 1
ATOM 722 N N . THR A 1 91 ? -5.258 6.945 -0.025 1.00 95.44 91 THR A N 1
ATOM 723 C CA . THR A 1 91 ? -6.502 6.189 0.177 1.00 95.44 91 THR A CA 1
ATOM 724 C C . THR A 1 91 ? -6.633 5.738 1.633 1.00 95.44 91 THR A C 1
ATOM 726 O O . THR A 1 91 ? -7.687 5.921 2.230 1.00 95.44 91 THR A O 1
ATOM 729 N N . MET A 1 92 ? -5.572 5.179 2.220 1.00 94.44 92 MET A N 1
ATOM 730 C CA . MET A 1 92 ? -5.580 4.727 3.616 1.00 94.44 92 MET A CA 1
ATOM 731 C C . MET A 1 92 ? -5.751 5.886 4.611 1.00 94.44 92 MET A C 1
ATOM 733 O O . MET A 1 92 ? -6.517 5.755 5.563 1.00 94.44 92 MET A O 1
ATOM 737 N N . LEU A 1 93 ? -5.100 7.030 4.368 1.00 94.38 93 LEU A N 1
ATOM 738 C CA . LEU A 1 93 ? -5.217 8.232 5.204 1.00 94.38 93 LEU A CA 1
ATOM 739 C C . LEU A 1 93 ? -6.657 8.759 5.241 1.00 94.38 93 LEU A C 1
ATOM 741 O O . LEU A 1 93 ? -7.156 9.102 6.308 1.00 94.38 93 LEU A O 1
ATOM 745 N N . MET A 1 94 ? -7.355 8.764 4.100 1.00 94.19 94 MET A N 1
ATOM 746 C CA . MET A 1 94 ? -8.756 9.206 4.026 1.00 94.19 94 MET A CA 1
ATOM 747 C C . MET A 1 94 ? -9.710 8.358 4.876 1.00 94.19 94 MET A C 1
ATOM 749 O O . MET A 1 94 ? -10.757 8.852 5.285 1.00 94.19 94 MET A O 1
ATOM 753 N N . LEU A 1 95 ? -9.372 7.092 5.132 1.00 92.50 95 LEU A N 1
ATOM 754 C CA . LEU A 1 95 ? -10.202 6.189 5.930 1.00 92.50 95 LEU A CA 1
ATOM 755 C C . LEU A 1 95 ? -9.974 6.361 7.436 1.00 92.50 95 LEU A C 1
ATOM 757 O O . LEU A 1 95 ? -10.807 5.918 8.219 1.00 92.50 95 LEU A O 1
ATOM 761 N N . ASN A 1 96 ? -8.878 7.014 7.842 1.00 91.19 96 ASN A N 1
ATOM 762 C CA . ASN A 1 96 ? -8.527 7.277 9.240 1.00 91.19 96 ASN A CA 1
ATOM 763 C C . ASN A 1 96 ? -8.563 6.022 10.141 1.00 91.19 96 ASN A C 1
ATOM 765 O O . ASN A 1 96 ? -8.937 6.076 11.311 1.00 91.19 96 ASN A O 1
ATOM 769 N N . THR A 1 97 ? -8.202 4.865 9.580 1.00 89.38 97 THR A N 1
ATOM 770 C CA . THR A 1 97 ? -8.191 3.570 10.282 1.00 89.38 97 THR A CA 1
ATOM 771 C C . THR A 1 97 ? -6.842 3.237 10.908 1.00 89.38 97 THR A C 1
ATOM 773 O O . THR A 1 97 ? -6.736 2.271 11.653 1.00 89.38 97 THR A O 1
ATOM 776 N N . LEU A 1 98 ? -5.783 3.968 10.554 1.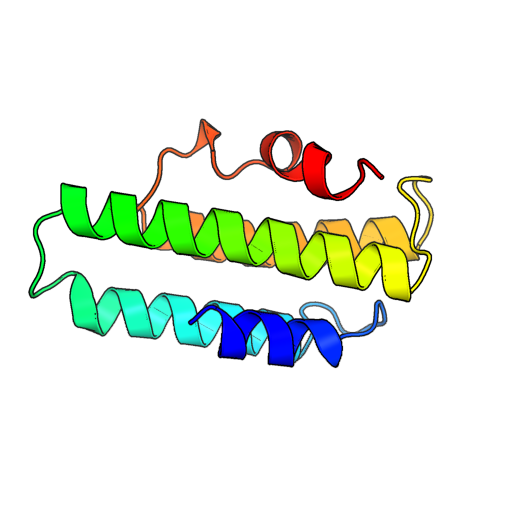00 90.19 98 LEU A N 1
ATOM 777 C CA . LEU A 1 98 ? -4.415 3.736 11.017 1.00 90.19 98 LEU A CA 1
ATOM 778 C C . LEU A 1 98 ? -3.746 5.074 11.364 1.00 90.19 98 LEU A C 1
ATOM 780 O O . LEU A 1 98 ? -4.098 6.088 10.759 1.00 90.19 98 LEU A O 1
ATOM 784 N N . PRO A 1 99 ? -2.763 5.094 12.285 1.00 88.62 99 PRO A N 1
ATOM 785 C CA . PRO A 1 99 ? -2.020 6.309 12.607 1.00 88.62 99 PRO A CA 1
ATOM 786 C C . PRO A 1 99 ? -1.272 6.851 11.386 1.00 88.62 99 PRO A C 1
ATOM 788 O O . PRO A 1 99 ? -0.626 6.082 10.667 1.00 88.62 99 PRO A O 1
ATOM 791 N N . GLU A 1 100 ? -1.289 8.170 11.192 1.00 87.94 100 GLU A N 1
ATOM 792 C CA . GLU A 1 100 ? -0.670 8.829 10.031 1.00 87.94 100 GLU A CA 1
ATOM 793 C C . GLU A 1 100 ? 0.823 8.497 9.878 1.00 87.94 100 GLU A C 1
ATOM 795 O O . GLU A 1 100 ? 1.300 8.296 8.762 1.00 87.94 100 GLU A O 1
ATOM 800 N N . ASP A 1 101 ? 1.544 8.322 10.991 1.00 87.94 101 ASP A N 1
ATOM 801 C CA . ASP A 1 101 ? 2.969 7.960 11.004 1.00 87.94 101 ASP A CA 1
ATOM 802 C C . ASP A 1 101 ? 3.259 6.622 10.301 1.00 87.94 101 ASP A C 1
ATOM 804 O O . ASP A 1 101 ? 4.322 6.435 9.695 1.00 87.94 101 ASP A O 1
ATOM 808 N N . THR A 1 102 ? 2.296 5.695 10.345 1.00 86.06 102 THR A N 1
ATOM 809 C CA . THR A 1 102 ? 2.382 4.381 9.686 1.00 86.06 102 THR A CA 1
ATOM 810 C C . THR A 1 102 ? 2.026 4.441 8.200 1.00 86.06 102 THR A C 1
ATOM 812 O O . THR A 1 102 ? 2.291 3.499 7.460 1.00 86.06 102 THR A O 1
ATOM 815 N N . LEU A 1 103 ? 1.469 5.560 7.732 1.00 90.44 103 LEU A N 1
ATOM 816 C CA . LEU A 1 103 ? 1.001 5.763 6.361 1.00 90.44 103 LEU A CA 1
ATOM 817 C C . LEU A 1 103 ? 1.899 6.740 5.590 1.00 90.44 103 LEU A C 1
ATOM 819 O O . LEU A 1 103 ? 1.434 7.581 4.822 1.00 90.44 103 LEU A O 1
ATOM 823 N N . THR A 1 104 ? 3.212 6.612 5.777 1.00 89.25 104 THR A N 1
ATOM 824 C CA . THR A 1 104 ? 4.222 7.454 5.126 1.00 89.25 104 THR A CA 1
ATOM 825 C C . THR A 1 104 ? 5.077 6.654 4.147 1.00 89.25 104 THR A C 1
ATOM 827 O O . THR A 1 104 ? 5.290 5.456 4.323 1.00 89.25 104 THR A O 1
ATOM 830 N N . ASN A 1 105 ? 5.646 7.320 3.133 1.00 85.38 105 ASN A N 1
ATOM 831 C CA . ASN A 1 105 ? 6.613 6.682 2.226 1.00 85.38 105 ASN A CA 1
ATOM 832 C C . ASN A 1 105 ? 7.801 6.072 2.993 1.00 85.38 105 ASN A C 1
ATOM 834 O O . ASN A 1 105 ? 8.248 4.981 2.664 1.00 85.38 105 ASN A O 1
ATOM 838 N N . LYS A 1 106 ? 8.244 6.717 4.083 1.00 87.56 106 LYS A N 1
ATOM 839 C CA . LYS A 1 106 ? 9.295 6.190 4.965 1.00 87.56 106 LYS A CA 1
ATOM 840 C C . LYS A 1 106 ? 8.918 4.836 5.577 1.00 87.56 106 LYS A C 1
ATOM 842 O O . LYS A 1 106 ? 9.772 3.964 5.701 1.00 87.56 106 LYS A O 1
ATOM 847 N N . TYR A 1 107 ? 7.652 4.649 5.950 1.00 89.44 107 TYR A N 1
ATOM 848 C CA . TYR A 1 107 ? 7.162 3.377 6.485 1.00 89.44 107 TYR A CA 1
ATOM 849 C C . TYR A 1 107 ? 7.075 2.275 5.418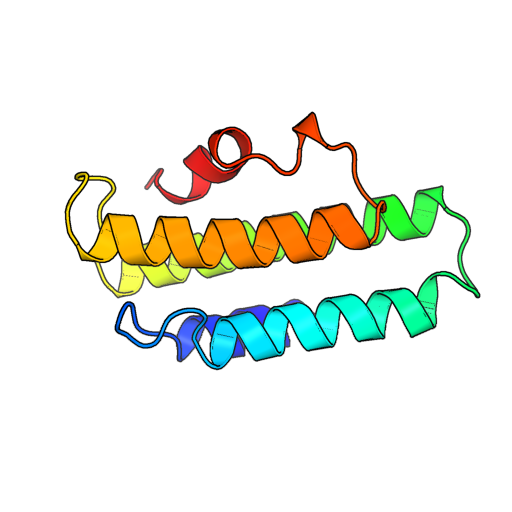 1.00 89.44 107 TYR A C 1
ATOM 851 O O . TYR A 1 107 ? 6.956 1.103 5.760 1.00 89.44 107 TYR A O 1
ATOM 859 N N . MET A 1 108 ? 7.158 2.632 4.135 1.00 92.44 108 MET A N 1
ATOM 860 C CA . MET A 1 108 ? 7.136 1.701 3.007 1.00 92.44 108 MET A CA 1
ATOM 861 C C . MET A 1 108 ? 8.539 1.278 2.548 1.00 92.44 108 MET A C 1
ATOM 863 O O . MET A 1 108 ? 8.641 0.448 1.655 1.00 92.44 108 MET A O 1
ATOM 867 N N . GLU A 1 109 ? 9.622 1.807 3.128 1.00 91.50 109 GLU A N 1
ATOM 868 C CA . GLU A 1 109 ? 11.001 1.543 2.673 1.00 91.50 109 GLU A CA 1
ATOM 869 C C . GLU A 1 109 ? 11.409 0.058 2.729 1.00 91.50 109 GLU A C 1
ATOM 871 O O . GLU A 1 109 ? 12.236 -0.409 1.946 1.00 91.50 109 GLU A O 1
ATOM 876 N N . ASP A 1 110 ? 10.808 -0.722 3.622 1.00 92.12 110 ASP A N 1
ATOM 877 C CA . ASP A 1 110 ? 11.035 -2.163 3.761 1.00 92.12 110 ASP A CA 1
ATOM 878 C C . ASP A 1 110 ? 10.545 -2.986 2.560 1.00 92.12 110 ASP A C 1
ATOM 880 O O . ASP A 1 110 ? 10.983 -4.128 2.398 1.00 92.12 110 ASP A O 1
ATOM 884 N N . ILE A 1 111 ? 9.709 -2.433 1.671 1.00 93.81 111 ILE A N 1
ATOM 885 C CA . ILE A 1 111 ? 9.351 -3.119 0.416 1.00 93.81 111 ILE A CA 1
ATOM 886 C C . ILE A 1 111 ? 10.554 -3.269 -0.527 1.00 93.81 111 ILE A C 1
ATOM 888 O O . ILE A 1 111 ? 10.531 -4.120 -1.413 1.00 93.81 111 ILE A O 1
ATOM 892 N N . TRP A 1 112 ? 11.587 -2.438 -0.351 1.00 92.88 112 TRP A N 1
ATOM 893 C CA . TRP A 1 112 ? 12.794 -2.426 -1.180 1.00 92.88 112 TRP A CA 1
ATOM 894 C C . TRP A 1 112 ? 13.897 -3.337 -0.661 1.00 92.88 112 TRP A C 1
ATOM 896 O O . TRP A 1 112 ? 14.844 -3.640 -1.392 1.00 92.88 112 TRP A O 1
ATOM 906 N N . GLN A 1 113 ? 13.805 -3.758 0.599 1.00 88.44 113 GLN A N 1
ATOM 907 C CA . GLN A 1 113 ? 14.737 -4.729 1.149 1.00 88.44 113 GLN A CA 1
ATOM 908 C C . GLN A 1 113 ? 14.572 -6.049 0.378 1.00 88.44 113 GLN A C 1
ATOM 910 O O . GLN A 1 113 ? 13.474 -6.383 -0.067 1.00 88.44 113 GLN A O 1
ATOM 915 N N . ARG A 1 114 ? 15.666 -6.780 0.161 1.00 71.62 114 ARG A N 1
ATOM 916 C CA . ARG A 1 114 ? 15.649 -8.091 -0.500 1.00 71.62 114 ARG A CA 1
ATOM 917 C C . ARG A 1 114 ? 15.625 -9.185 0.546 1.00 71.62 114 ARG A C 1
ATOM 919 O O . ARG A 1 114 ? 16.419 -9.084 1.500 1.00 71.62 114 ARG A O 1
#

InterPro domains:
  IPR039745 Vacuolar protein sorting-associated protein 54 [PTHR12965] (8-86)

Secondary structure (DSSP, 8-state):
-HHHHHHHHHT--S-SSSS-HHHHHHHHHHHHHHHHHTTTS-HHHHHHHHHHHHHHHHHHHHHHHHHTT--SSSSHHHHHHHHHHHHHHHHHHHHT-S-GGGSSGGGGGGGG--

Organism: NCBI:txid559131